Protein AF-A0A2E3FM65-F1 (afdb_monomer)

pLDDT: mean 93.6, std 8.01, range [57.69, 98.31]

Radius of gyration: 13.75 Å; Cα contacts (8 Å, |Δi|>4): 86; chains: 1; bounding box: 42×21×30 Å

Secondary structure (DSSP, 8-state):
-PPEEEEEEEEEETTEEEEEEE-HHHHHHHHHHHHHHHHHHS-S-GGGEEEEEEEEEE-

Structure (mmCIF, N/CA/C/O backbone):
data_AF-A0A2E3FM65-F1
#
_entry.id   AF-A0A2E3FM65-F1
#
loop_
_atom_site.group_PDB
_atom_site.id
_atom_site.type_symbol
_atom_site.label_atom_id
_atom_site.label_alt_id
_atom_site.label_comp_id
_atom_site.label_asym_id
_atom_site.label_entity_id
_atom_site.label_seq_id
_atom_site.pdbx_PDB_ins_code
_atom_site.Cartn_x
_atom_site.Cartn_y
_atom_site.Cartn_z
_atom_site.occupancy
_atom_site.B_iso_or_equiv
_atom_site.auth_seq_id
_atom_site.auth_comp_id
_atom_site.auth_asym_id
_atom_site.auth_atom_id
_atom_site.pdbx_PDB_model_num
ATOM 1 N N . MET A 1 1 ? 26.316 -4.813 -20.552 1.00 57.69 1 MET A N 1
ATOM 2 C CA . MET A 1 1 ? 24.845 -4.763 -20.435 1.00 57.69 1 MET A CA 1
ATOM 3 C C . MET A 1 1 ? 24.527 -4.167 -19.082 1.00 57.69 1 MET A C 1
ATOM 5 O O . MET A 1 1 ? 25.147 -4.578 -18.110 1.00 57.69 1 MET A O 1
ATOM 9 N N . THR A 1 2 ? 23.670 -3.152 -19.030 1.00 70.31 2 THR A N 1
ATOM 10 C CA . THR A 1 2 ? 23.121 -2.664 -17.759 1.00 70.31 2 THR A CA 1
ATOM 11 C C . THR A 1 2 ? 21.968 -3.599 -17.399 1.00 70.31 2 THR A C 1
ATOM 13 O O . THR A 1 2 ? 21.124 -3.799 -18.275 1.00 70.31 2 THR A O 1
ATOM 16 N N . PRO A 1 3 ? 21.928 -4.198 -16.197 1.00 71.12 3 PRO A N 1
ATOM 17 C CA . PRO A 1 3 ? 20.799 -5.033 -15.802 1.00 71.12 3 PRO A CA 1
ATOM 18 C C . PRO A 1 3 ? 19.520 -4.192 -15.829 1.00 71.12 3 PRO A C 1
ATOM 20 O O . PRO A 1 3 ? 19.501 -3.065 -15.322 1.00 71.12 3 PRO A O 1
ATOM 23 N N . ILE A 1 4 ? 18.468 -4.716 -16.459 1.00 84.38 4 ILE A N 1
ATOM 24 C CA . ILE A 1 4 ? 17.145 -4.098 -16.405 1.00 84.38 4 ILE A CA 1
ATOM 25 C C . ILE A 1 4 ? 16.575 -4.436 -15.031 1.00 84.38 4 ILE A C 1
ATOM 27 O O . ILE A 1 4 ? 16.471 -5.603 -14.668 1.00 84.38 4 ILE A O 1
ATOM 31 N N . ARG A 1 5 ? 16.229 -3.412 -14.252 1.00 87.25 5 ARG A N 1
ATOM 32 C CA . ARG A 1 5 ? 15.604 -3.584 -12.939 1.00 87.25 5 ARG A CA 1
ATOM 33 C C . ARG A 1 5 ? 14.138 -3.220 -13.015 1.00 87.25 5 ARG A C 1
ATOM 35 O O . ARG A 1 5 ? 13.791 -2.159 -13.538 1.00 87.25 5 ARG A O 1
ATOM 42 N N . ARG A 1 6 ? 13.285 -4.076 -12.466 1.00 91.25 6 ARG A N 1
ATOM 43 C CA . ARG A 1 6 ? 11.870 -3.790 -12.253 1.00 91.25 6 ARG A CA 1
ATOM 44 C C . ARG A 1 6 ? 11.627 -3.531 -10.778 1.00 91.25 6 ARG A C 1
ATOM 46 O O . ARG A 1 6 ? 12.020 -4.320 -9.929 1.00 91.25 6 ARG A O 1
ATOM 53 N N . THR A 1 7 ? 10.955 -2.428 -10.481 1.00 95.19 7 THR A N 1
ATOM 54 C CA . THR A 1 7 ? 10.472 -2.152 -9.129 1.00 95.19 7 THR A CA 1
ATOM 55 C C . THR A 1 7 ? 9.089 -2.760 -8.951 1.00 95.19 7 THR A C 1
ATOM 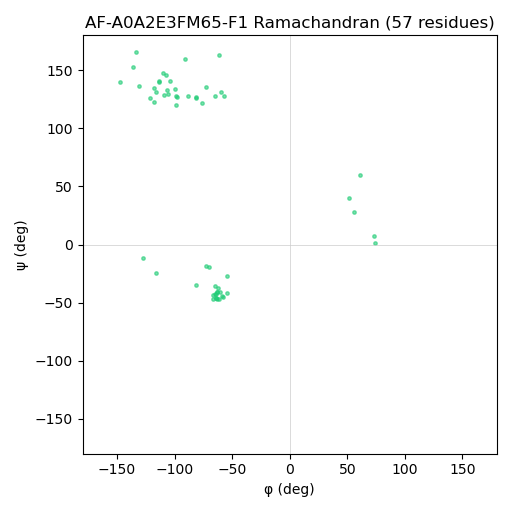57 O O . THR A 1 7 ? 8.182 -2.504 -9.749 1.00 95.19 7 THR A O 1
ATOM 60 N N . LEU A 1 8 ? 8.942 -3.543 -7.892 1.00 97.06 8 LEU A N 1
ATOM 61 C CA . LEU A 1 8 ? 7.693 -4.115 -7.423 1.00 97.06 8 LEU A CA 1
ATOM 62 C C . LEU A 1 8 ? 7.279 -3.451 -6.111 1.00 97.06 8 LEU A C 1
ATOM 64 O O . LEU A 1 8 ? 8.121 -3.035 -5.308 1.00 97.06 8 LEU A O 1
ATOM 68 N N . TYR A 1 9 ? 5.972 -3.341 -5.913 1.00 98.12 9 TYR A N 1
ATOM 69 C CA . TYR A 1 9 ? 5.364 -2.662 -4.782 1.00 98.12 9 TYR A CA 1
ATOM 70 C C . TYR A 1 9 ? 4.544 -3.659 -3.965 1.00 98.12 9 TYR A C 1
ATOM 72 O O . TYR A 1 9 ? 3.739 -4.418 -4.502 1.00 98.12 9 TYR A O 1
ATOM 80 N N . THR A 1 10 ? 4.706 -3.599 -2.650 1.00 98.25 10 THR A N 1
ATOM 81 C CA . THR A 1 10 ? 3.960 -4.413 -1.691 1.00 98.25 10 THR A CA 1
ATOM 82 C C . THR A 1 10 ? 3.225 -3.492 -0.734 1.00 98.25 10 THR A C 1
ATOM 84 O O . THR A 1 10 ? 3.836 -2.625 -0.108 1.00 98.25 10 THR A O 1
ATOM 87 N N . ILE A 1 11 ? 1.915 -3.682 -0.611 1.00 98.25 11 ILE A N 1
ATOM 88 C CA . ILE A 1 11 ? 1.043 -2.925 0.282 1.00 98.25 11 ILE A CA 1
ATOM 89 C C . ILE A 1 11 ? 0.824 -3.746 1.547 1.00 98.25 11 ILE A C 1
ATOM 91 O O . ILE A 1 11 ? 0.396 -4.903 1.500 1.00 98.25 11 ILE A O 1
ATOM 95 N N . LEU A 1 12 ? 1.072 -3.116 2.687 1.00 98.25 12 LEU A N 1
ATOM 96 C CA . LEU A 1 12 ? 0.809 -3.668 4.000 1.00 98.25 12 LEU A CA 1
ATOM 97 C C . LEU A 1 12 ? -0.295 -2.869 4.675 1.00 98.25 12 LEU A C 1
ATOM 99 O O . LEU A 1 12 ? -0.294 -1.645 4.591 1.00 98.25 12 LEU A O 1
ATOM 103 N N . LYS A 1 13 ? -1.180 -3.565 5.383 1.00 97.06 13 LYS A N 1
ATOM 104 C CA . LYS A 1 13 ? -2.172 -2.996 6.291 1.00 97.06 13 LYS A CA 1
ATOM 105 C C . LYS A 1 13 ? -1.894 -3.497 7.703 1.00 97.06 13 LYS A C 1
ATOM 107 O O . LYS A 1 13 ? -1.804 -4.707 7.912 1.00 97.06 13 LYS A O 1
ATOM 112 N N . ASP A 1 14 ? -1.688 -2.588 8.650 1.00 96.38 14 ASP A N 1
ATOM 113 C CA . ASP A 1 14 ? -1.330 -2.903 10.0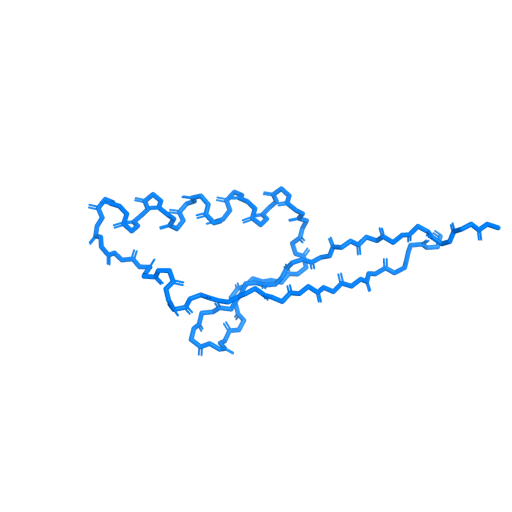42 1.00 96.38 14 ASP A CA 1
ATOM 114 C C . ASP A 1 14 ? -0.120 -3.854 10.145 1.00 96.38 14 ASP A C 1
ATOM 116 O O . ASP A 1 14 ? -0.089 -4.809 10.925 1.00 96.38 14 ASP A O 1
ATOM 120 N N . GLY A 1 15 ? 0.876 -3.635 9.279 1.00 96.06 15 GLY A N 1
ATOM 121 C CA . GLY A 1 15 ? 2.087 -4.457 9.193 1.00 96.06 15 GLY A CA 1
ATOM 122 C C . GLY A 1 15 ? 1.905 -5.833 8.539 1.00 96.06 15 GLY A C 1
ATOM 123 O O . GLY A 1 15 ? 2.885 -6.571 8.421 1.00 96.06 15 GLY A O 1
ATOM 124 N N . LYS A 1 16 ? 0.697 -6.186 8.082 1.00 97.38 16 LYS A N 1
ATOM 125 C CA . LYS A 1 16 ? 0.419 -7.419 7.335 1.00 97.38 16 LYS A CA 1
ATOM 126 C C . LYS A 1 16 ? 0.353 -7.142 5.847 1.00 97.38 16 LYS A C 1
ATOM 128 O O . LYS A 1 16 ? -0.322 -6.217 5.418 1.00 97.38 16 LYS A O 1
ATOM 133 N N . GLU A 1 17 ? 1.019 -7.970 5.062 1.00 97.25 17 GLU A N 1
ATOM 134 C CA . GLU A 1 17 ? 0.931 -7.901 3.610 1.00 97.25 17 GLU A CA 1
ATOM 135 C C . GLU A 1 17 ? -0.488 -8.227 3.134 1.00 97.25 17 GLU A C 1
ATOM 137 O O . GLU A 1 17 ? -1.061 -9.246 3.523 1.00 97.25 17 GLU A O 1
ATOM 142 N N . ILE A 1 18 ? -1.052 -7.341 2.312 1.00 97.12 18 ILE A N 1
ATOM 143 C CA . ILE A 1 18 ? -2.365 -7.533 1.683 1.00 97.12 18 ILE A CA 1
ATOM 144 C C . ILE A 1 18 ? -2.267 -7.615 0.158 1.00 97.12 18 ILE A C 1
ATOM 146 O O . ILE A 1 18 ? -3.127 -8.226 -0.469 1.00 97.12 18 ILE A O 1
ATOM 150 N N . PHE A 1 19 ? -1.211 -7.039 -0.426 1.00 97.38 19 PHE A N 1
ATOM 151 C CA . PHE A 1 19 ? -0.868 -7.158 -1.839 1.00 97.38 19 PHE A CA 1
ATOM 152 C C . PHE A 1 19 ? 0.647 -7.118 -2.015 1.00 97.38 19 PHE A C 1
ATOM 154 O O . PHE A 1 19 ? 1.302 -6.294 -1.381 1.00 97.38 19 PHE A O 1
ATOM 161 N N . SER A 1 20 ? 1.176 -7.948 -2.905 1.00 97.12 20 SER A N 1
ATOM 162 C CA . SER A 1 20 ? 2.601 -8.048 -3.236 1.00 97.12 20 SER A CA 1
ATOM 163 C C . SER A 1 20 ? 2.825 -8.077 -4.738 1.00 97.12 20 SER A C 1
ATOM 165 O O . SER A 1 20 ? 1.880 -8.252 -5.511 1.00 97.12 20 SER A O 1
ATOM 167 N N . ASP A 1 21 ? 4.085 -7.866 -5.122 1.00 96.12 21 ASP A N 1
ATOM 168 C CA . ASP A 1 21 ? 4.577 -7.972 -6.497 1.00 96.12 21 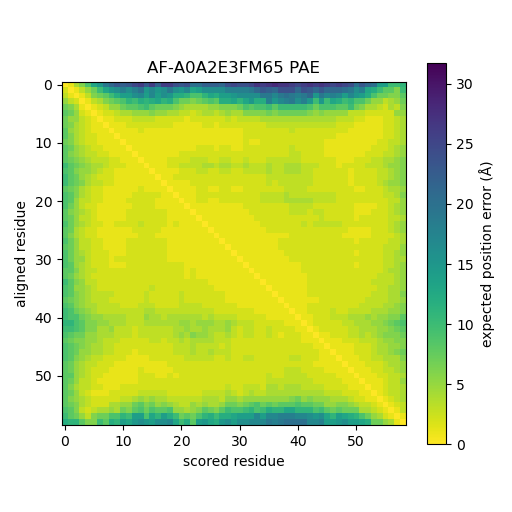ASP A CA 1
ATOM 169 C C . ASP A 1 2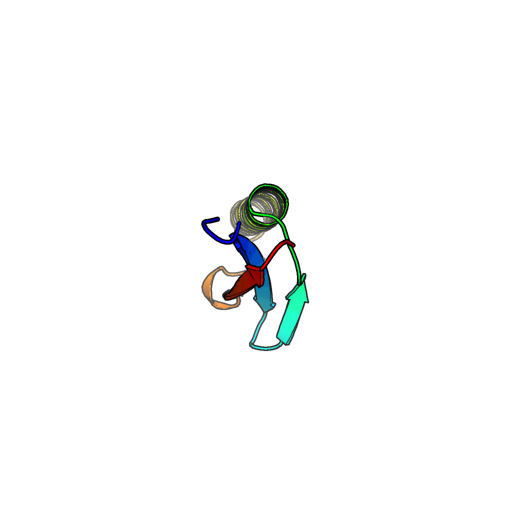1 ? 3.816 -7.093 -7.498 1.00 96.12 21 ASP A C 1
ATOM 171 O O . ASP A 1 21 ? 3.739 -7.384 -8.693 1.00 96.12 21 ASP A O 1
ATOM 175 N N . LEU A 1 22 ? 3.259 -5.979 -7.015 1.00 97.50 22 LEU A N 1
ATOM 176 C CA . LEU A 1 22 ? 2.502 -5.064 -7.851 1.00 97.50 22 LEU A CA 1
ATOM 177 C C . LEU A 1 22 ? 3.457 -4.299 -8.759 1.00 97.50 22 LEU A C 1
ATOM 179 O O . LEU A 1 22 ? 4.471 -3.753 -8.316 1.00 97.50 22 LEU A O 1
ATOM 183 N N . SER A 1 23 ? 3.090 -4.172 -10.030 1.00 96.56 23 SER A N 1
ATOM 184 C CA . SER A 1 23 ? 3.617 -3.094 -10.854 1.00 96.56 23 SER A CA 1
ATOM 185 C C . SER A 1 23 ? 3.219 -1.733 -10.277 1.00 96.56 23 SER A C 1
ATOM 187 O O . SER A 1 23 ? 2.282 -1.601 -9.488 1.00 96.56 23 SER A O 1
ATOM 189 N N . GLN A 1 24 ? 3.908 -0.687 -10.725 1.00 95.75 24 GLN A N 1
ATOM 190 C CA . GLN A 1 24 ? 3.584 0.682 -10.341 1.00 95.75 24 GLN A CA 1
ATOM 191 C C . GLN A 1 24 ? 2.114 1.043 -10.630 1.00 95.75 24 GLN A C 1
ATOM 193 O O . GLN A 1 24 ? 1.465 1.661 -9.790 1.00 95.75 24 GLN A O 1
ATOM 198 N N . ASN A 1 25 ? 1.582 0.636 -11.786 1.00 97.62 25 ASN A N 1
ATOM 199 C CA . ASN A 1 25 ? 0.197 0.932 -12.158 1.00 97.62 25 ASN A CA 1
ATOM 200 C C . ASN A 1 25 ? -0.792 0.216 -11.233 1.00 97.62 25 ASN A C 1
ATOM 202 O O . ASN A 1 25 ? -1.684 0.855 -10.688 1.00 97.62 25 ASN A O 1
ATOM 206 N N . GLU A 1 26 ? -0.580 -1.077 -10.973 1.00 98.06 26 GLU A N 1
ATOM 207 C CA . GLU A 1 26 ? -1.442 -1.842 -10.062 1.00 98.06 26 GLU A CA 1
ATOM 208 C C . GLU A 1 26 ? -1.409 -1.279 -8.637 1.00 98.06 26 GLU A C 1
ATOM 210 O O . GLU A 1 26 ? -2.434 -1.240 -7.960 1.00 98.06 26 GLU A O 1
ATOM 215 N N . TYR A 1 27 ? -0.247 -0.810 -8.177 1.00 97.94 27 TYR A N 1
ATOM 216 C CA . TYR A 1 27 ? -0.130 -0.112 -6.900 1.00 97.94 27 TYR A CA 1
ATOM 217 C C . TYR A 1 27 ? -0.961 1.177 -6.870 1.00 97.94 27 TYR A C 1
ATOM 219 O O . TYR A 1 27 ? -1.695 1.406 -5.906 1.00 97.94 27 TYR A O 1
ATOM 227 N N . PHE A 1 28 ? -0.871 2.008 -7.913 1.00 97.56 28 PHE A N 1
ATOM 228 C CA . PHE A 1 28 ? -1.617 3.264 -7.980 1.00 97.56 28 PHE A CA 1
ATOM 229 C C . PHE A 1 28 ? -3.124 3.050 -8.050 1.00 97.56 28 PHE A C 1
ATOM 231 O O . PHE A 1 28 ? -3.846 3.724 -7.317 1.00 97.56 28 PHE A O 1
ATOM 238 N N . ASP A 1 29 ? -3.586 2.087 -8.846 1.00 98.31 29 ASP A N 1
ATOM 239 C CA . ASP A 1 29 ? -5.007 1.755 -8.946 1.00 98.31 29 ASP A CA 1
ATOM 240 C C . ASP A 1 29 ? -5.568 1.366 -7.567 1.00 98.31 29 ASP A C 1
ATOM 242 O O . ASP A 1 29 ? -6.580 1.902 -7.116 1.00 98.31 29 ASP A O 1
ATOM 246 N N . ARG A 1 30 ? -4.844 0.521 -6.820 1.00 97.06 30 ARG A N 1
ATOM 247 C CA . ARG A 1 30 ? -5.251 0.091 -5.470 1.00 97.06 30 ARG A CA 1
ATOM 248 C C . ARG A 1 30 ? -5.245 1.231 -4.456 1.00 97.06 30 ARG A C 1
ATOM 250 O O . ARG A 1 30 ? -6.167 1.344 -3.653 1.00 97.06 30 ARG A O 1
ATOM 257 N N . MET A 1 31 ? -4.213 2.072 -4.474 1.00 96.56 31 MET A N 1
ATOM 258 C CA . MET A 1 31 ? -4.130 3.232 -3.581 1.00 96.56 31 MET A CA 1
ATOM 259 C C . MET A 1 31 ? -5.230 4.254 -3.872 1.00 96.56 31 MET A C 1
ATOM 261 O O . MET A 1 31 ? -5.763 4.858 -2.940 1.00 96.56 31 MET A O 1
ATOM 265 N N . GLN A 1 32 ? -5.599 4.424 -5.143 1.00 97.69 32 GLN A N 1
ATOM 266 C CA . GLN A 1 32 ? -6.712 5.278 -5.536 1.00 97.69 32 GLN A CA 1
ATOM 267 C C . GLN A 1 32 ? -8.035 4.747 -4.977 1.00 97.69 32 GLN A C 1
ATOM 269 O O . GLN A 1 32 ? -8.786 5.522 -4.386 1.00 97.69 32 GLN A O 1
ATOM 274 N N . ASP A 1 33 ? -8.293 3.443 -5.096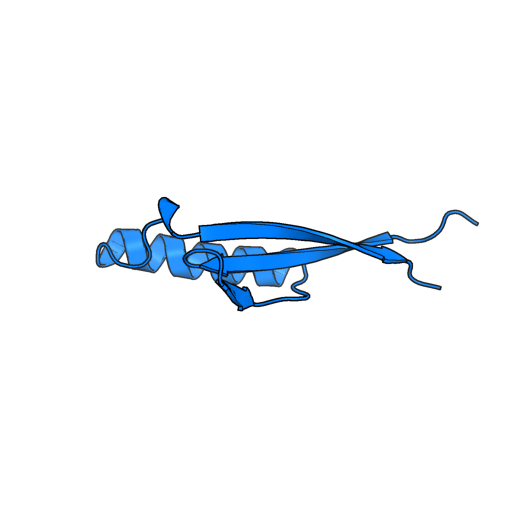 1.00 96.88 33 ASP A N 1
ATOM 275 C CA . ASP A 1 33 ? -9.502 2.822 -4.546 1.00 96.88 33 ASP A CA 1
ATOM 276 C C . ASP A 1 33 ? -9.605 3.032 -3.026 1.00 96.88 33 ASP A C 1
ATOM 278 O O . ASP A 1 33 ? -10.654 3.446 -2.525 1.00 96.88 33 ASP A O 1
ATOM 282 N N . PHE A 1 34 ? -8.506 2.840 -2.287 1.00 96.38 34 PHE A N 1
ATOM 283 C CA . PHE A 1 34 ? -8.479 3.086 -0.840 1.00 96.38 34 PHE A CA 1
ATOM 284 C C . PHE A 1 34 ? -8.716 4.552 -0.484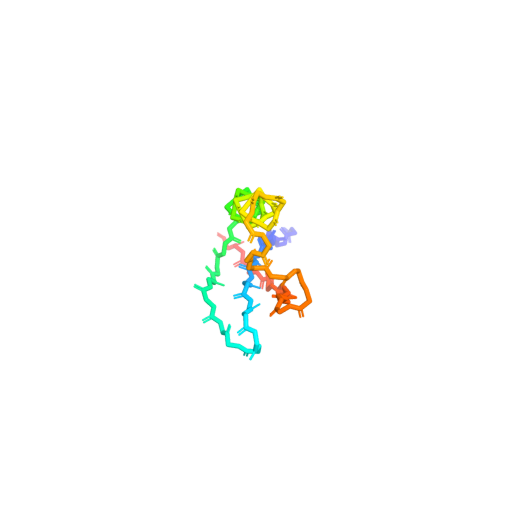 1.00 96.38 34 PHE A C 1
ATOM 286 O O . PHE A 1 34 ? -9.484 4.839 0.433 1.00 96.38 34 PHE A O 1
ATOM 293 N N . ALA A 1 35 ? -8.100 5.480 -1.218 1.00 96.50 35 ALA A N 1
ATOM 294 C CA . ALA A 1 35 ? -8.287 6.909 -0.995 1.00 96.50 35 ALA A CA 1
ATOM 295 C C . ALA A 1 35 ? -9.742 7.339 -1.242 1.00 96.50 35 ALA A C 1
ATOM 297 O O . ALA A 1 35 ? -10.300 8.120 -0.467 1.00 96.50 35 ALA A O 1
ATOM 298 N N . VAL A 1 36 ? -10.374 6.804 -2.292 1.00 96.94 36 VAL A N 1
ATOM 299 C CA . VAL A 1 36 ? -11.790 7.044 -2.592 1.00 96.94 36 VAL A CA 1
ATOM 300 C C . VAL A 1 36 ? -12.680 6.473 -1.487 1.00 96.94 36 VAL A C 1
ATOM 302 O O . VAL A 1 36 ? -13.575 7.171 -1.008 1.00 96.94 36 VAL A O 1
ATOM 305 N N . GLU A 1 37 ? -12.430 5.243 -1.033 1.00 96.94 37 GLU A N 1
ATOM 306 C CA . GLU A 1 37 ? -13.219 4.627 0.040 1.00 96.94 37 GLU A CA 1
ATOM 307 C C . GLU A 1 37 ? -13.094 5.393 1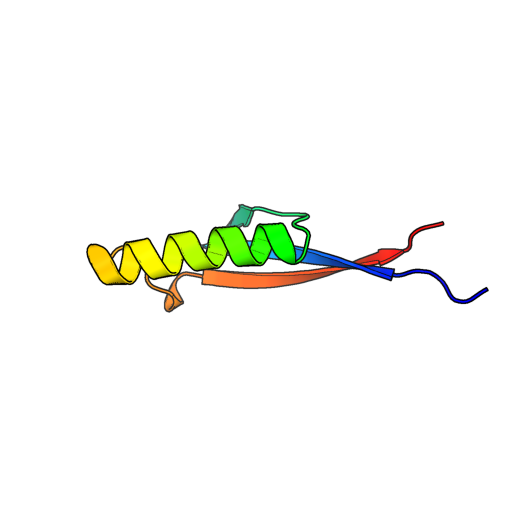.366 1.00 96.94 37 GLU A C 1
ATOM 309 O O . GLU A 1 37 ? -14.108 5.619 2.037 1.00 96.94 37 GLU A O 1
ATOM 314 N N . PHE A 1 38 ? -11.891 5.862 1.707 1.00 97.19 38 PHE A N 1
ATOM 315 C CA . PHE A 1 38 ? -11.656 6.695 2.886 1.00 97.19 38 PHE A CA 1
ATOM 316 C C . PHE A 1 38 ? -12.395 8.020 2.806 1.00 97.19 38 PHE A C 1
ATOM 318 O O . PHE A 1 38 ? -13.096 8.391 3.747 1.00 97.19 38 PHE A O 1
ATOM 325 N N . TYR A 1 39 ? -12.319 8.702 1.665 1.00 96.44 39 TYR A N 1
ATOM 326 C CA . TYR A 1 39 ? -13.031 9.959 1.474 1.00 96.44 39 TYR A CA 1
ATOM 327 C C . TYR A 1 39 ? -14.553 9.797 1.604 1.00 96.44 39 TYR A C 1
ATOM 329 O O . TYR A 1 39 ? -15.219 10.640 2.202 1.00 96.44 39 TYR A O 1
ATOM 337 N N . LEU A 1 40 ? -15.111 8.710 1.063 1.00 97.38 40 LEU A N 1
ATOM 338 C CA . LEU A 1 40 ? -16.558 8.485 1.041 1.00 97.38 40 LEU A CA 1
ATOM 339 C C . LEU A 1 40 ? -17.116 7.926 2.354 1.00 97.38 40 LEU A C 1
ATOM 341 O O . LEU A 1 40 ? -18.257 8.225 2.705 1.00 97.38 40 LEU A O 1
ATOM 345 N N . THR A 1 41 ? -16.359 7.080 3.054 1.00 96.81 41 THR A N 1
ATOM 346 C CA . THR A 1 41 ? -16.885 6.275 4.172 1.00 96.81 41 THR A CA 1
ATOM 347 C C . THR A 1 41 ? -16.094 6.407 5.470 1.00 96.81 41 THR A C 1
ATOM 349 O O . THR A 1 41 ? -16.560 5.938 6.508 1.00 96.81 41 THR A O 1
ATOM 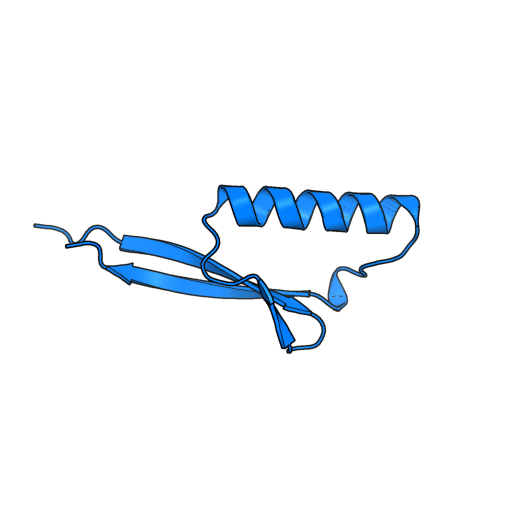352 N N . GLY A 1 42 ? -14.907 7.015 5.429 1.00 94.06 42 GLY A N 1
ATOM 353 C CA . GLY A 1 42 ? -13.961 7.058 6.545 1.00 94.06 42 GLY A CA 1
ATOM 354 C C . GLY A 1 42 ? -13.243 5.732 6.823 1.00 94.06 42 GLY A C 1
ATOM 355 O O . GLY A 1 42 ? -12.560 5.624 7.836 1.00 94.06 42 GLY A O 1
ATOM 356 N N . LYS A 1 43 ? -13.401 4.710 5.970 1.00 91.88 43 LYS A N 1
ATOM 357 C CA . LYS A 1 43 ? -12.714 3.411 6.090 1.00 91.88 43 LYS A CA 1
ATOM 358 C C . LYS A 1 43 ? -11.396 3.401 5.324 1.00 91.88 43 LYS A C 1
ATOM 360 O O . LYS A 1 43 ? -11.246 4.162 4.385 1.00 91.88 43 LYS A O 1
ATOM 365 N N . ASN A 1 44 ? -10.488 2.484 5.663 1.00 91.88 44 ASN A N 1
ATOM 366 C CA . ASN A 1 44 ? -9.137 2.421 5.090 1.00 91.88 44 ASN A CA 1
ATOM 367 C C . ASN A 1 44 ? -8.344 3.694 5.392 1.00 91.88 44 ASN A C 1
ATOM 369 O O . ASN A 1 44 ? -7.916 4.406 4.484 1.00 91.88 44 ASN A O 1
ATOM 373 N N . ASP A 1 45 ? -8.168 3.977 6.684 1.00 94.31 45 ASP A N 1
ATOM 374 C CA . ASP A 1 45 ? -7.370 5.121 7.109 1.00 94.31 45 ASP A CA 1
ATOM 375 C C . ASP A 1 45 ? -5.950 4.999 6.523 1.00 94.31 45 ASP A C 1
ATOM 377 O O . ASP A 1 45 ? -5.315 3.955 6.691 1.00 94.31 45 ASP A O 1
ATOM 381 N N . PRO A 1 46 ? -5.428 6.031 5.835 1.00 94.12 46 PRO A N 1
ATOM 382 C CA . PRO A 1 46 ? -4.104 5.983 5.223 1.00 94.12 46 PRO A CA 1
ATOM 383 C C . PRO A 1 46 ? -2.972 5.611 6.192 1.00 94.12 46 PRO A C 1
ATOM 385 O O . PRO A 1 46 ? -1.970 5.049 5.758 1.00 94.12 46 PRO A O 1
ATOM 388 N N . SER A 1 47 ? -3.119 5.897 7.491 1.00 95.56 47 SER A N 1
ATOM 389 C CA . SER A 1 47 ? -2.134 5.548 8.523 1.00 95.56 47 SER A CA 1
ATOM 390 C C . SER A 1 47 ? -2.038 4.046 8.811 1.00 95.56 47 SER A C 1
ATOM 392 O O . SER A 1 47 ? -1.010 3.594 9.315 1.00 95.56 47 SER A O 1
ATOM 394 N N . GLU A 1 48 ? -3.057 3.264 8.443 1.00 96.31 48 GLU A N 1
ATOM 395 C CA . GLU A 1 48 ? -3.041 1.798 8.528 1.00 96.31 48 GLU A CA 1
ATOM 396 C C . GLU A 1 48 ? -2.138 1.183 7.448 1.00 96.31 48 GLU A C 1
ATOM 398 O O . GLU A 1 48 ? -1.739 0.022 7.567 1.00 96.31 48 GLU A O 1
ATOM 403 N N . TYR A 1 49 ? -1.802 1.936 6.391 1.00 97.06 49 TYR A N 1
ATOM 404 C CA . TYR A 1 49 ? -1.106 1.416 5.219 1.00 97.06 49 TYR A CA 1
ATOM 405 C C . TYR A 1 49 ? 0.370 1.797 5.174 1.00 97.06 49 TYR A C 1
ATOM 407 O O . TYR A 1 49 ? 0.777 2.923 5.449 1.00 97.06 49 TYR A O 1
ATOM 415 N N . THR A 1 50 ? 1.192 0.844 4.749 1.00 97.81 50 THR A N 1
ATOM 416 C CA . THR A 1 50 ? 2.609 1.064 4.441 1.00 97.81 50 THR A CA 1
ATOM 417 C C . THR A 1 50 ? 2.984 0.374 3.139 1.00 97.81 50 THR A C 1
ATOM 419 O O . THR A 1 50 ? 2.389 -0.634 2.763 1.00 97.81 50 THR A O 1
ATOM 422 N N . THR A 1 51 ? 3.994 0.911 2.458 1.00 97.75 51 THR A N 1
ATOM 423 C CA . THR A 1 51 ? 4.473 0.385 1.177 1.00 97.75 51 THR A CA 1
ATOM 424 C C . THR A 1 51 ? 5.906 -0.104 1.323 1.00 97.75 51 THR A C 1
ATOM 426 O O . THR A 1 51 ? 6.765 0.609 1.843 1.00 97.75 51 THR A O 1
ATOM 429 N N . LYS A 1 52 ? 6.175 -1.317 0.842 1.00 97.88 52 LYS A N 1
ATOM 430 C CA . LYS A 1 52 ? 7.526 -1.848 0.645 1.00 97.88 52 LYS A CA 1
ATOM 431 C C . LYS A 1 52 ? 7.843 -1.890 -0.845 1.00 97.88 52 LYS A C 1
ATOM 433 O O . LYS A 1 52 ? 6.958 -2.136 -1.658 1.00 97.88 52 LYS A O 1
ATOM 438 N N . LEU A 1 53 ? 9.108 -1.648 -1.176 1.00 96.75 53 LEU A N 1
ATOM 439 C CA . LEU A 1 53 ? 9.628 -1.703 -2.538 1.00 96.75 53 LEU A CA 1
ATOM 440 C C . LEU A 1 53 ? 10.615 -2.859 -2.653 1.00 96.75 53 LEU A C 1
ATOM 442 O O . LEU A 1 53 ? 11.427 -3.075 -1.749 1.00 96.75 53 LEU A O 1
ATOM 446 N N . THR A 1 54 ? 10.567 -3.574 -3.769 1.00 95.88 54 THR A N 1
ATOM 447 C CA . THR A 1 54 ? 11.524 -4.633 -4.097 1.00 95.88 54 THR A CA 1
ATOM 448 C C . THR A 1 54 ? 12.029 -4.423 -5.516 1.00 95.88 54 THR A C 1
ATOM 450 O O . THR A 1 54 ? 11.255 -4.078 -6.405 1.00 95.88 54 THR A O 1
ATOM 453 N N . GLU A 1 55 ? 13.335 -4.567 -5.724 1.00 93.25 55 GLU A N 1
ATOM 454 C CA . GLU A 1 55 ? 13.934 -4.549 -7.058 1.00 93.25 55 GLU A CA 1
ATOM 455 C C . GLU A 1 55 ? 14.148 -5.989 -7.527 1.00 93.25 55 GLU A C 1
ATOM 457 O O . GLU A 1 55 ? 14.768 -6.787 -6.826 1.00 93.25 55 GLU A O 1
ATOM 462 N N . GLU A 1 56 ? 13.644 -6.302 -8.713 1.00 90.06 56 GLU A N 1
ATOM 463 C CA . GLU A 1 56 ? 13.856 -7.567 -9.407 1.00 90.06 56 GLU A CA 1
ATOM 464 C C . GLU A 1 56 ? 14.768 -7.322 -10.615 1.00 90.06 56 GLU A C 1
ATOM 466 O O . GLU A 1 56 ? 14.526 -6.408 -11.412 1.00 90.06 56 GLU A O 1
ATOM 471 N N . GLU A 1 57 ? 15.837 -8.109 -10.741 1.00 86.00 57 GLU A N 1
ATOM 472 C CA . GLU A 1 57 ? 16.688 -8.097 -11.933 1.00 86.00 57 GLU A CA 1
ATOM 473 C C . GLU A 1 57 ? 16.045 -8.962 -13.020 1.00 86.00 57 GLU A C 1
ATOM 475 O O . GLU A 1 57 ? 15.716 -10.124 -12.786 1.00 86.00 57 GLU A O 1
ATOM 480 N N . ILE A 1 58 ? 15.852 -8.378 -14.202 1.00 79.44 58 ILE A N 1
ATOM 481 C CA . ILE A 1 58 ? 15.330 -9.069 -15.381 1.00 79.44 58 ILE A CA 1
ATOM 482 C C . ILE A 1 58 ? 16.525 -9.436 -16.267 1.00 79.44 58 ILE A C 1
ATOM 484 O O . ILE A 1 58 ? 17.268 -8.542 -16.688 1.00 79.44 58 ILE A O 1
ATOM 488 N N . ASP A 1 59 ? 16.691 -10.737 -16.513 1.00 71.31 59 ASP A N 1
ATOM 489 C CA . ASP A 1 59 ? 17.715 -11.333 -17.392 1.00 71.31 59 ASP A CA 1
ATOM 490 C C . ASP A 1 59 ? 17.310 -11.249 -18.879 1.00 71.31 59 ASP A C 1
ATOM 492 O O . ASP A 1 59 ? 16.123 -11.520 -19.192 1.00 71.31 59 ASP A O 1
#

Sequence (59 aa):
MTPIRRTLYTILKDGKEIFSDLSQNEYFDRMQDFAVEFYLTGKNDPSEYTTKLTEEEID

Nearest PDB structures (foldseek):
  7k5z-assembly1_C  TM=4.991E-01  e=6.878E+00  Legionella pneumophila subsp. pneumophila str. Philadelphia 1
  2zw2-assembly1_B  TM=4.001E-01  e=9.382E+00  Sulfurisphaera tokodaii
  1kh2-assembly1_C  TM=4.422E-01  e=8.286E+00  Thermus thermophilus

Solvent-accessible surface area (backbone atoms only — not comparable to full-atom values): 3488 Å² total; per-residue (Å²): 133,80,80,48,72,44,67,28,37,27,41,22,48,78,86,38,80,78,45,66,78,22,46,67,65,59,45,49,56,51,51,49,52,38,52,50,43,21,74,76,70,68,43,65,56,71,86,46,50,49,79,47,81,45,80,43,80,54,132

Foldseek 3Di:
DPFDKAKWKFKAFQNHTPDTRDHPVRVVVVVVVLVVCCVVPVPNDVV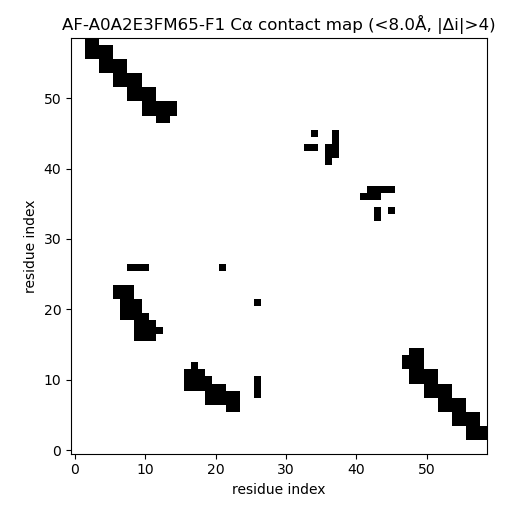RMDMDIDIDTDD

Mean predicted aligned error: 3.83 Å